Protein AF-A0A2K4ZJY4-F1 (afdb_monomer)

pLDDT: mean 89.38, std 11.6, range [50.34, 98.44]

Foldseek 3Di:
DPPPPDDWDWQQQVLLCLLVVLCVVLVHDLVRLCVQLVPPDSVVNVCSNRSVDPDDPVSLVSSCVVSVHDSCSSTDTPVVVVVVVVVVVVVVVVVVVVVVVVVVVVVVD

Secondary structure (DSSP, 8-state):
------PPPB-HHHHHHHHHHHHHHTT--HHHHHHHTT-SSSHHHHHHHTTSSPPPHHHHHHHHHHTTS-GGGG--BHHHHHHHHHHHHHHHHHHHHHHHHHHHHHH--

Mean predicted aligned error: 7.92 Å

InterPro domains:
  IPR001387 Cro/C1-type, helix-turn-helix domain [PS50943] (45-74)
  IPR001387 Cro/C1-type, helix-turn-helix domain [cd00093] (16-74)
  IPR010982 Lambda repressor-like, DNA-binding domain superfamily [G3DSA:1.10.260.40] (15-106)
  IPR010982 Lambda repressor-like, DNA-binding domain superfamily [SSF47413] (12-78)

Nearest PDB structures (foldseek):
  6hu8-assembly1_A  TM=8.784E-01  e=6.372E-03  Streptococcus vestibularis F0396
  6qer-assembly4_D  TM=8.743E-01  e=7.664E-03  Streptococcus thermophilus LMD-9
  5fd4-assembly2_B  TM=8.667E-01  e=6.776E-03  Streptococcus suis 05ZYH33
  5jub-assembly1_B  TM=8.567E-01  e=1.334E-02  Streptococcus thermophilus LMD-9
  6hua-assembly1_A  TM=8.113E-01  e=9.803E-03  Streptococcus vestibularis F0396

Sequence (109 aa):
MLSEYRYQSIDPLETGWRLAQLIRQKGYSVKDIQKLLQLSCPQPVYRWIKGQILPSVNHLYNLAGILDVPMGELLVPASETACIIAFERECSRRKRLYAYYLHWRKKAA

Radius of gyration: 19.99 Å; Cα contacts (8 Å, |Δi|>4): 90; chains: 1; bounding box: 24×49×64 Å

Solvent-accessible surface area (backbone atoms only — not comparable to full-atom values): 6208 Å² total; per-residue (Å²): 134,83,70,88,77,72,88,80,54,72,28,42,50,61,19,7,47,50,43,52,50,51,40,49,73,76,69,48,52,69,65,51,52,21,57,76,68,67,46,95,55,50,63,65,59,53,34,26,40,66,23,75,44,76,70,54,71,68,57,40,53,50,46,17,64,78,64,71,45,62,55,66,76,52,54,35,50,43,72,54,53,56,50,52,54,54,49,53,51,52,52,50,51,50,54,51,52,50,52,51,50,55,53,52,54,64,72,75,107

Structure (mmCIF, N/CA/C/O backbone):
data_AF-A0A2K4ZJY4-F1
#
_entry.id   AF-A0A2K4ZJY4-F1
#
loop_
_atom_site.group_PDB
_atom_site.id
_atom_site.type_symbol
_atom_site.label_atom_id
_atom_site.label_alt_id
_atom_site.label_comp_id
_atom_site.label_asym_id
_atom_site.label_entity_id
_atom_site.label_seq_id
_atom_site.pdbx_PDB_ins_code
_atom_site.Cartn_x
_atom_site.Cartn_y
_atom_site.Cartn_z
_atom_site.occupancy
_atom_site.B_iso_or_equiv
_atom_site.auth_seq_id
_atom_site.auth_comp_id
_atom_site.auth_asym_id
_atom_site.auth_atom_id
_atom_site.pdbx_PDB_model_num
ATOM 1 N N . MET A 1 1 ? 9.079 -33.924 -11.515 1.00 50.34 1 MET A N 1
ATOM 2 C CA . MET A 1 1 ? 8.579 -32.965 -12.519 1.00 50.34 1 MET A CA 1
ATOM 3 C C . MET A 1 1 ? 7.944 -31.802 -11.760 1.00 50.34 1 MET A C 1
ATOM 5 O O . MET A 1 1 ? 6.741 -31.793 -11.557 1.00 50.34 1 MET A O 1
ATOM 9 N N . LEU A 1 2 ? 8.758 -30.881 -11.232 1.00 61.91 2 LEU A N 1
ATOM 10 C CA . LEU A 1 2 ? 8.242 -29.603 -10.738 1.00 61.91 2 LEU A CA 1
ATOM 11 C C . LEU A 1 2 ? 8.020 -28.759 -11.991 1.00 61.91 2 LEU A C 1
ATOM 13 O O . LEU A 1 2 ? 8.966 -28.189 -12.526 1.00 61.91 2 LEU A O 1
ATOM 17 N N . SER A 1 3 ? 6.803 -28.812 -12.531 1.00 62.34 3 SER A N 1
ATOM 18 C CA . SER A 1 3 ? 6.364 -27.905 -13.591 1.00 62.34 3 SER A CA 1
ATOM 19 C C . SER A 1 3 ? 6.741 -26.476 -13.205 1.00 62.34 3 SER A C 1
ATOM 21 O O . SER A 1 3 ? 6.505 -26.103 -12.061 1.00 62.34 3 SER A O 1
ATOM 23 N N . GLU A 1 4 ? 7.340 -25.738 -14.140 1.00 69.12 4 GLU A N 1
ATOM 24 C CA . GLU A 1 4 ? 7.868 -24.365 -14.072 1.00 69.12 4 GLU A CA 1
ATOM 25 C C . GLU A 1 4 ? 7.216 -23.417 -13.038 1.00 69.12 4 GLU A C 1
ATOM 27 O O . GLU A 1 4 ? 6.522 -22.461 -13.389 1.00 69.12 4 GLU A O 1
ATOM 32 N N . TYR A 1 5 ? 7.455 -23.627 -11.741 1.00 72.44 5 TYR A N 1
ATOM 33 C CA . TYR A 1 5 ? 6.992 -22.704 -10.714 1.00 72.44 5 TYR A CA 1
ATOM 34 C C . TYR A 1 5 ? 7.920 -21.494 -10.727 1.00 72.44 5 TYR A C 1
ATOM 36 O O . TYR A 1 5 ? 9.008 -21.502 -10.147 1.00 72.44 5 TYR A O 1
ATOM 44 N N . ARG A 1 6 ? 7.516 -20.454 -11.460 1.00 78.19 6 ARG A N 1
ATOM 45 C CA . ARG A 1 6 ? 8.239 -19.185 -11.485 1.00 78.19 6 ARG A CA 1
ATOM 46 C C . ARG A 1 6 ? 8.003 -18.473 -10.165 1.00 78.19 6 ARG A C 1
ATOM 48 O O . ARG A 1 6 ? 6.878 -18.088 -9.861 1.00 78.19 6 ARG A O 1
ATOM 55 N N . TYR A 1 7 ? 9.073 -18.290 -9.400 1.00 82.94 7 TYR A N 1
ATOM 56 C CA . TYR A 1 7 ? 9.051 -17.475 -8.194 1.00 82.94 7 TYR A CA 1
ATOM 57 C C . TYR A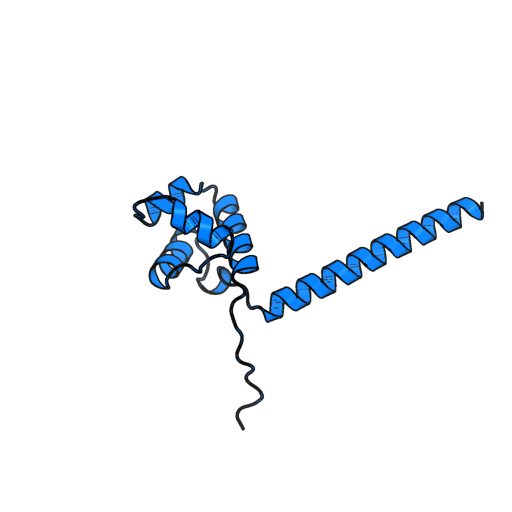 1 7 ? 8.531 -16.070 -8.533 1.00 82.94 7 TYR A C 1
ATOM 59 O O . TYR A 1 7 ? 9.126 -15.368 -9.353 1.00 82.94 7 TYR A O 1
ATOM 67 N N . GLN A 1 8 ? 7.405 -15.680 -7.934 1.00 85.38 8 GLN A N 1
ATOM 68 C CA . GLN A 1 8 ? 6.808 -14.361 -8.122 1.00 85.38 8 GLN A CA 1
ATOM 69 C C . GLN A 1 8 ? 7.151 -13.469 -6.933 1.00 85.38 8 GLN A C 1
ATOM 71 O O . GLN A 1 8 ? 6.974 -13.856 -5.779 1.00 85.38 8 GLN A O 1
ATOM 76 N N . SER A 1 9 ? 7.628 -12.262 -7.221 1.00 91.81 9 SER A N 1
ATOM 77 C CA . SER A 1 9 ? 7.784 -11.207 -6.225 1.00 91.81 9 SER A CA 1
ATOM 78 C C . SER A 1 9 ? 6.529 -10.340 -6.155 1.00 91.81 9 SER A C 1
ATOM 80 O O . SER A 1 9 ? 5.812 -10.176 -7.144 1.00 91.81 9 SER A O 1
ATOM 82 N N . ILE A 1 10 ? 6.301 -9.740 -4.992 1.00 94.19 10 ILE A N 1
ATOM 83 C CA . ILE A 1 10 ? 5.294 -8.693 -4.801 1.00 94.19 10 ILE A CA 1
ATOM 84 C C . ILE A 1 10 ? 5.805 -7.406 -5.452 1.00 94.19 10 ILE A C 1
ATOM 86 O O . ILE A 1 10 ? 6.987 -7.088 -5.320 1.00 94.19 10 ILE A O 1
ATOM 90 N N . ASP A 1 11 ? 4.921 -6.668 -6.117 1.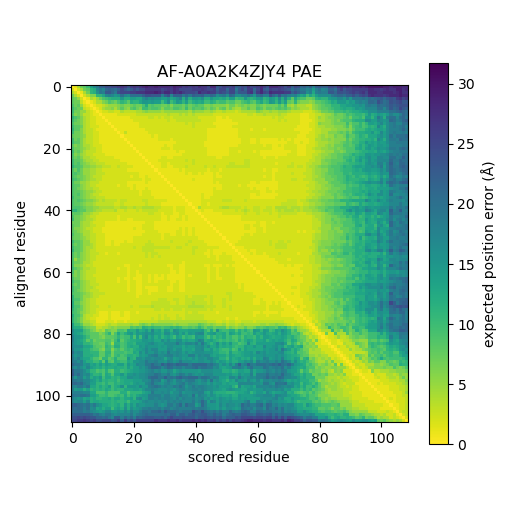00 95.38 11 ASP A N 1
ATOM 91 C CA . ASP A 1 11 ? 5.163 -5.297 -6.553 1.00 95.38 11 ASP A CA 1
ATOM 92 C C . ASP A 1 11 ? 4.787 -4.323 -5.428 1.00 95.38 11 ASP A C 1
ATOM 94 O O . ASP A 1 11 ? 3.598 -4.155 -5.136 1.00 95.38 11 ASP A O 1
ATOM 98 N N . PRO A 1 12 ? 5.760 -3.675 -4.764 1.00 94.69 12 PRO A N 1
ATOM 99 C CA . PRO A 1 12 ? 5.465 -2.779 -3.654 1.00 94.69 12 PRO A CA 1
ATOM 100 C C . PRO A 1 12 ? 4.702 -1.526 -4.081 1.00 94.69 12 PRO A C 1
ATOM 102 O O . PRO A 1 12 ? 3.917 -1.008 -3.287 1.00 94.69 12 PRO A O 1
ATOM 105 N N . LEU A 1 13 ? 4.924 -1.031 -5.303 1.00 94.88 13 LEU A N 1
ATOM 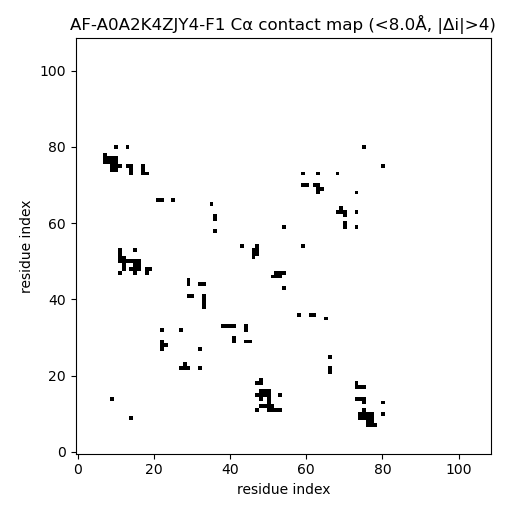106 C CA . LEU A 1 13 ? 4.297 0.194 -5.785 1.00 94.88 13 LEU A CA 1
ATOM 107 C C . LEU A 1 13 ? 2.809 -0.055 -6.007 1.00 94.88 13 LEU A C 1
ATOM 109 O O . LEU A 1 13 ? 1.986 0.604 -5.373 1.00 94.88 13 LEU A O 1
ATOM 113 N N . GLU A 1 14 ? 2.471 -1.057 -6.818 1.00 94.44 14 GLU A N 1
ATOM 114 C CA . GLU A 1 14 ? 1.075 -1.421 -7.093 1.00 94.44 14 GLU A CA 1
ATOM 115 C C . GLU A 1 14 ? 0.346 -1.893 -5.833 1.00 94.44 14 GLU A C 1
ATOM 117 O O . GLU A 1 14 ? -0.802 -1.518 -5.594 1.00 94.44 14 GLU A O 1
ATOM 122 N N . THR A 1 15 ? 1.033 -2.633 -4.959 1.00 96.56 15 THR A N 1
ATOM 123 C CA . THR A 1 15 ? 0.513 -2.976 -3.627 1.00 96.56 15 THR A CA 1
ATOM 124 C C . THR A 1 15 ? 0.166 -1.718 -2.824 1.00 96.56 15 THR A C 1
ATOM 126 O O . THR A 1 15 ? -0.903 -1.639 -2.222 1.00 96.56 15 THR A O 1
ATOM 129 N N . GLY A 1 16 ? 1.028 -0.698 -2.837 1.00 97.12 16 GLY A N 1
ATOM 130 C CA . GLY A 1 16 ? 0.775 0.581 -2.173 1.00 97.12 16 GLY A CA 1
ATOM 131 C C . GLY A 1 16 ? -0.448 1.319 -2.721 1.00 97.12 16 GLY A C 1
ATOM 132 O O . GLY A 1 16 ? -1.283 1.794 -1.941 1.00 97.12 16 GLY A O 1
ATOM 133 N N . TRP A 1 17 ? -0.604 1.357 -4.047 1.00 96.12 17 TRP A N 1
ATOM 134 C CA . TRP A 1 17 ? -1.789 1.914 -4.708 1.00 96.12 17 TRP A CA 1
ATOM 135 C C . TRP A 1 17 ? -3.061 1.154 -4.334 1.00 96.12 17 TRP A C 1
ATOM 137 O O . TRP A 1 17 ? -4.061 1.776 -3.960 1.00 96.12 17 TRP A O 1
ATOM 147 N N . ARG A 1 18 ? -3.016 -0.182 -4.361 1.00 96.50 18 ARG A N 1
ATOM 148 C CA . ARG A 1 18 ? -4.151 -1.030 -3.986 1.00 96.50 18 ARG A CA 1
ATOM 149 C C . ARG A 1 18 ? -4.554 -0.823 -2.529 1.00 96.50 18 ARG A C 1
ATOM 151 O O . ARG A 1 18 ? -5.739 -0.649 -2.247 1.00 96.50 18 ARG A O 1
ATOM 158 N N . LEU A 1 19 ? -3.587 -0.736 -1.616 1.00 97.44 19 LEU A N 1
ATOM 159 C CA . LEU A 1 19 ? -3.844 -0.396 -0.215 1.00 97.44 19 LEU A CA 1
ATOM 160 C C . LEU A 1 19 ? -4.543 0.960 -0.081 1.00 97.44 19 LEU A C 1
ATOM 162 O O . LEU A 1 19 ? -5.555 1.060 0.609 1.00 97.44 19 LEU A O 1
ATOM 166 N N . ALA A 1 20 ? -4.047 2.000 -0.756 1.00 97.38 20 ALA A N 1
ATOM 167 C CA . ALA A 1 20 ? -4.662 3.326 -0.711 1.00 97.38 20 ALA A CA 1
ATOM 168 C C . ALA A 1 20 ? -6.108 3.314 -1.225 1.00 97.38 20 ALA A C 1
ATOM 170 O O . ALA A 1 20 ? -6.984 3.960 -0.641 1.00 97.38 20 ALA A O 1
ATOM 171 N N . GLN A 1 21 ? -6.366 2.560 -2.296 1.00 97.31 21 GLN A N 1
ATOM 172 C CA . GLN A 1 21 ? -7.700 2.395 -2.857 1.00 97.31 21 GLN A CA 1
ATOM 173 C C . GLN A 1 21 ? -8.642 1.701 -1.870 1.00 97.31 21 GLN A C 1
ATOM 175 O O . GLN A 1 21 ? -9.723 2.227 -1.611 1.00 97.31 21 GLN A O 1
ATOM 180 N N . LEU A 1 22 ? -8.235 0.571 -1.288 1.00 97.62 22 LEU A N 1
ATOM 181 C CA . LEU A 1 22 ? -9.054 -0.187 -0.335 1.00 97.62 22 LEU A CA 1
ATOM 182 C C . LEU A 1 22 ? -9.353 0.619 0.936 1.00 97.62 22 LEU A C 1
ATOM 184 O O . LEU A 1 22 ? -10.502 0.684 1.371 1.00 97.62 22 LEU A O 1
ATOM 188 N N . ILE A 1 23 ? -8.344 1.304 1.487 1.00 97.62 23 ILE A N 1
ATOM 189 C CA . ILE A 1 23 ? -8.496 2.205 2.641 1.00 97.62 23 ILE A CA 1
ATOM 190 C C . ILE A 1 23 ? -9.561 3.268 2.346 1.00 97.62 23 ILE A C 1
ATOM 192 O O . ILE A 1 23 ? -10.484 3.465 3.138 1.00 97.62 23 ILE A O 1
ATOM 196 N N . ARG A 1 24 ? -9.478 3.912 1.174 1.00 97.12 24 ARG A N 1
ATOM 197 C CA . ARG A 1 24 ? -10.447 4.928 0.750 1.00 97.12 24 ARG A CA 1
ATOM 198 C C . ARG A 1 24 ? -11.839 4.343 0.515 1.00 97.12 24 ARG A C 1
ATOM 200 O O . ARG A 1 24 ? -12.821 4.983 0.879 1.00 97.12 24 ARG A O 1
ATOM 207 N N . GLN A 1 25 ? -11.938 3.159 -0.087 1.00 96.62 25 GLN A N 1
ATOM 208 C CA . GLN A 1 25 ? -13.214 2.487 -0.359 1.00 96.62 25 GLN A CA 1
ATOM 209 C C . GLN A 1 25 ? -13.960 2.119 0.926 1.00 96.62 25 GLN A C 1
ATOM 211 O O . GLN A 1 25 ? -15.177 2.271 0.979 1.00 96.62 25 GLN A O 1
ATOM 216 N N . LYS A 1 26 ? -13.243 1.704 1.976 1.00 97.06 26 LYS A N 1
ATOM 217 C CA . LYS A 1 26 ? -13.826 1.468 3.306 1.00 97.06 26 LYS A CA 1
ATOM 218 C C . LYS A 1 26 ? -14.077 2.757 4.104 1.00 97.06 26 LYS A C 1
ATOM 220 O O . LYS A 1 26 ? -14.601 2.693 5.209 1.00 97.06 26 LYS A O 1
ATOM 225 N N . GLY A 1 27 ? -13.740 3.926 3.551 1.00 97.38 27 GLY A N 1
ATOM 226 C CA . GLY A 1 27 ? -13.994 5.227 4.173 1.00 97.38 27 GLY A CA 1
ATOM 227 C C . GLY A 1 27 ? -13.008 5.606 5.279 1.00 97.38 27 GLY A C 1
ATOM 228 O O . GLY A 1 27 ? -13.284 6.528 6.042 1.00 97.38 27 GLY A O 1
ATOM 229 N N . TYR A 1 28 ? -11.861 4.929 5.372 1.00 98.19 28 TYR A N 1
ATOM 230 C CA . TYR A 1 28 ? -10.842 5.234 6.372 1.00 98.19 28 TYR A CA 1
ATOM 231 C C . TYR A 1 28 ? -9.866 6.304 5.883 1.00 98.19 28 TYR A C 1
ATOM 233 O O . TYR A 1 28 ? -9.474 6.347 4.715 1.00 98.19 28 TYR A O 1
ATOM 241 N N . SER A 1 29 ? -9.408 7.150 6.803 1.00 97.81 29 SER A N 1
ATOM 242 C CA . SER A 1 29 ? -8.241 8.001 6.586 1.00 97.81 29 SER A CA 1
ATOM 243 C C . SER A 1 29 ? -6.951 7.286 7.005 1.00 97.81 29 SER A C 1
ATOM 245 O O . SER A 1 29 ? -6.957 6.334 7.787 1.00 97.81 29 SER A O 1
ATOM 247 N N . VAL A 1 30 ? -5.798 7.798 6.563 1.00 97.62 30 VAL A N 1
ATOM 248 C CA . VAL A 1 30 ? -4.482 7.305 7.017 1.00 97.62 30 VAL A CA 1
ATOM 249 C C . VAL A 1 30 ? -4.336 7.387 8.544 1.00 97.62 30 VAL A C 1
ATOM 251 O O . VAL A 1 30 ? -3.711 6.521 9.156 1.00 97.62 30 VAL A O 1
ATOM 254 N N . LYS A 1 31 ? -4.935 8.407 9.173 1.00 97.75 31 LYS A N 1
AT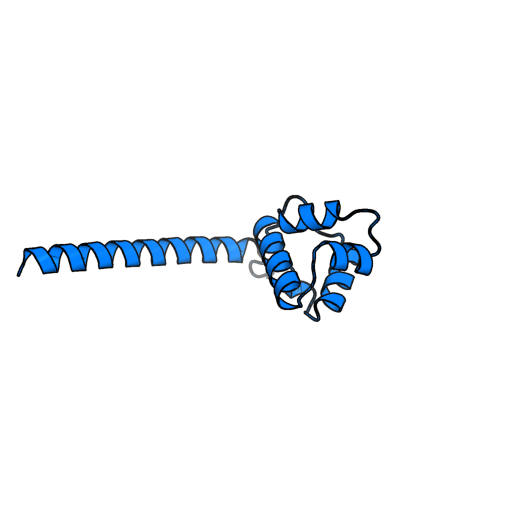OM 255 C CA . LYS A 1 31 ? -4.922 8.578 10.631 1.00 97.75 31 LYS A CA 1
ATOM 256 C C . LYS A 1 31 ? -5.751 7.500 11.334 1.00 97.75 31 LYS A C 1
ATOM 258 O O . LYS A 1 31 ? -5.371 7.065 12.416 1.00 97.75 31 LYS A O 1
ATOM 263 N N . ASP A 1 32 ? -6.840 7.047 10.720 1.00 98.38 32 ASP A N 1
ATOM 264 C CA . ASP A 1 32 ? -7.661 5.965 11.272 1.00 98.38 32 ASP A CA 1
ATOM 265 C C . ASP A 1 32 ? -6.904 4.644 11.210 1.00 98.38 32 ASP A C 1
ATOM 267 O O . ASP A 1 32 ? -6.776 3.970 12.226 1.00 98.38 32 ASP A O 1
ATOM 271 N N . ILE A 1 33 ? -6.285 4.335 10.066 1.00 98.38 33 ILE A N 1
ATOM 272 C CA . ILE A 1 33 ? -5.434 3.145 9.913 1.00 98.38 33 ILE A CA 1
ATOM 273 C C . ILE A 1 33 ? -4.277 3.152 10.919 1.00 98.38 33 ILE A C 1
ATOM 275 O O . ILE A 1 33 ? -4.010 2.137 11.557 1.00 98.38 33 ILE A O 1
ATOM 279 N N . GLN A 1 34 ? -3.623 4.299 11.121 1.00 98.31 34 GLN A N 1
ATOM 280 C CA . GLN A 1 34 ? -2.577 4.455 12.135 1.00 98.31 34 GLN A CA 1
ATOM 281 C C . GLN A 1 34 ? -3.071 4.111 13.546 1.00 98.31 34 GLN A C 1
ATOM 283 O O . GLN A 1 34 ? -2.374 3.403 14.270 1.00 98.31 34 GLN A O 1
ATOM 288 N N . LYS A 1 35 ? -4.260 4.587 13.932 1.00 98.12 35 LYS A N 1
ATOM 289 C CA . LYS A 1 35 ? -4.854 4.295 15.244 1.00 98.12 35 LYS A CA 1
ATOM 290 C C . LYS A 1 35 ? -5.279 2.835 15.378 1.00 98.12 35 LYS A C 1
ATOM 292 O O . LYS A 1 35 ? -4.979 2.218 16.394 1.00 98.12 35 LYS A O 1
ATOM 297 N N . LEU A 1 36 ? -5.944 2.285 14.362 1.00 97.94 36 LEU A N 1
ATOM 298 C CA . LEU A 1 36 ? -6.433 0.903 14.355 1.00 97.94 36 LEU A CA 1
ATOM 299 C C . LEU A 1 36 ? -5.282 -0.106 14.435 1.00 97.94 36 LEU A C 1
ATOM 301 O O . LEU A 1 36 ? -5.385 -1.106 15.136 1.00 97.94 36 LEU A O 1
ATOM 305 N N . LEU A 1 37 ? -4.158 0.193 13.780 1.00 97.31 37 LEU A N 1
ATOM 306 C CA . LEU A 1 37 ? -2.933 -0.606 13.852 1.00 97.31 37 LEU A CA 1
ATOM 307 C C . LEU A 1 37 ? -2.042 -0.263 15.055 1.00 97.31 37 LEU A C 1
ATOM 309 O O . LEU A 1 37 ? -0.947 -0.809 15.163 1.00 97.31 37 LEU A O 1
ATOM 313 N N . GLN A 1 38 ? -2.481 0.644 15.935 1.00 97.19 38 GLN A N 1
ATOM 314 C CA . GLN A 1 38 ? -1.749 1.072 17.134 1.00 97.19 38 GLN A CA 1
ATOM 315 C C . GLN A 1 38 ? -0.318 1.555 16.835 1.00 97.19 38 GLN A C 1
ATOM 317 O O . GLN A 1 38 ? 0.604 1.395 17.634 1.00 97.19 38 GLN A O 1
ATOM 322 N N . LEU A 1 39 ? -0.115 2.166 15.665 1.00 97.12 39 LEU A N 1
ATOM 323 C CA . LEU A 1 39 ? 1.178 2.712 15.271 1.00 97.12 39 LEU A CA 1
ATOM 324 C C . LEU A 1 39 ? 1.436 4.023 16.014 1.00 97.12 39 LEU A C 1
ATOM 326 O O . LEU A 1 39 ? 0.533 4.844 16.178 1.00 97.12 39 LEU A O 1
ATOM 330 N N . SER A 1 40 ? 2.690 4.274 16.387 1.00 97.12 40 SER A N 1
ATOM 331 C CA . SER A 1 40 ? 3.086 5.513 17.071 1.00 97.12 40 SER A CA 1
ATOM 332 C C . SER A 1 40 ? 2.935 6.769 16.203 1.00 97.12 40 SER A C 1
ATOM 334 O O . SER A 1 40 ? 2.735 7.862 16.726 1.00 97.12 40 SER A O 1
ATOM 336 N N . CYS A 1 41 ? 3.017 6.638 14.876 1.00 96.94 41 CYS A N 1
ATOM 337 C CA . CYS A 1 41 ? 2.874 7.745 13.932 1.00 96.94 41 CYS A CA 1
ATOM 338 C C . CYS A 1 41 ? 2.288 7.269 12.586 1.00 96.94 41 CYS A C 1
ATOM 340 O O . CYS A 1 41 ? 2.343 6.077 12.282 1.00 96.94 41 CYS A O 1
ATOM 342 N N . PRO A 1 42 ? 1.731 8.168 11.747 1.00 97.75 42 PRO A N 1
ATOM 343 C CA . PRO A 1 42 ? 1.122 7.791 10.462 1.00 97.75 42 PRO A CA 1
ATOM 344 C C . PRO A 1 42 ? 2.152 7.488 9.365 1.00 97.75 42 PRO A C 1
ATOM 346 O O . PRO A 1 42 ? 1.799 7.023 8.281 1.00 97.75 42 PRO A O 1
ATOM 349 N N . GLN A 1 43 ? 3.434 7.744 9.633 1.00 97.94 43 GLN A N 1
ATOM 350 C CA . GLN A 1 43 ? 4.502 7.638 8.648 1.00 97.94 43 GLN A CA 1
ATOM 351 C C . GLN A 1 43 ? 4.631 6.249 8.000 1.00 97.94 43 GLN A C 1
ATOM 353 O O . GLN A 1 43 ? 4.813 6.203 6.784 1.00 97.94 43 GLN A O 1
ATOM 358 N N . PRO A 1 44 ? 4.530 5.113 8.723 1.00 98.06 44 PRO A N 1
ATOM 359 C CA . PRO A 1 44 ? 4.591 3.792 8.100 1.00 98.06 44 PRO A CA 1
ATOM 360 C C . PRO A 1 44 ? 3.506 3.602 7.039 1.00 98.06 44 PRO A C 1
ATOM 362 O O . PRO A 1 44 ? 3.817 3.147 5.945 1.00 98.06 44 PRO A O 1
ATOM 365 N N . VAL A 1 45 ? 2.279 4.056 7.313 1.00 98.12 45 VAL A N 1
ATOM 366 C CA . VAL A 1 45 ? 1.147 3.940 6.384 1.00 98.12 45 VAL A CA 1
ATOM 367 C C . VAL A 1 45 ? 1.415 4.707 5.090 1.00 98.12 45 VAL A C 1
ATOM 369 O O . VAL A 1 45 ? 1.214 4.172 4.003 1.00 98.12 45 VAL A O 1
ATOM 372 N N . TYR A 1 46 ? 1.953 5.929 5.176 1.00 98.12 46 TYR A N 1
ATOM 373 C CA . TYR A 1 46 ? 2.354 6.674 3.979 1.00 98.12 46 TYR A CA 1
ATOM 374 C C . TYR A 1 46 ? 3.462 5.976 3.189 1.00 98.12 46 TYR A C 1
ATOM 376 O O . TYR A 1 46 ? 3.449 6.023 1.960 1.00 98.12 46 TYR A O 1
ATOM 384 N N . ARG A 1 47 ? 4.417 5.330 3.867 1.00 98.44 47 ARG A N 1
ATOM 385 C CA . ARG A 1 47 ? 5.479 4.575 3.188 1.00 98.44 47 ARG A CA 1
ATOM 386 C C . ARG A 1 47 ? 4.938 3.331 2.482 1.00 98.44 47 ARG A C 1
ATOM 388 O O . ARG A 1 47 ? 5.418 3.034 1.393 1.00 98.44 47 ARG A O 1
ATOM 395 N N . TRP A 1 48 ? 3.930 2.666 3.051 1.00 98.12 48 TRP A N 1
ATOM 396 C CA . TRP A 1 48 ? 3.226 1.552 2.403 1.00 98.12 48 TRP A CA 1
ATOM 397 C C . TRP A 1 48 ? 2.481 2.015 1.158 1.00 98.12 48 TRP A C 1
ATOM 399 O O . TRP A 1 48 ? 2.681 1.455 0.090 1.00 98.12 48 TRP A O 1
ATOM 409 N N . ILE A 1 49 ? 1.700 3.093 1.271 1.00 97.25 49 ILE A N 1
ATOM 410 C CA . ILE A 1 49 ? 0.947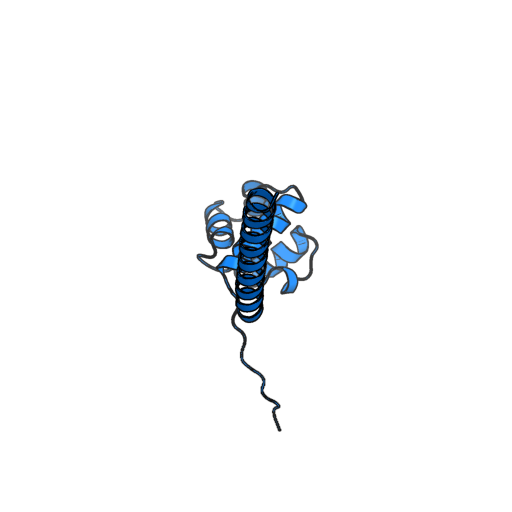 3.668 0.146 1.00 97.25 49 ILE A CA 1
ATOM 411 C C . ILE A 1 49 ? 1.876 4.107 -0.994 1.00 97.25 49 ILE A C 1
ATOM 413 O O . ILE A 1 49 ? 1.549 3.940 -2.162 1.00 97.25 49 ILE A O 1
ATOM 417 N N . LYS A 1 50 ? 3.055 4.645 -0.668 1.00 97.19 50 LYS A N 1
ATOM 418 C CA . LYS A 1 50 ? 4.070 5.037 -1.659 1.00 97.19 50 LYS A CA 1
ATOM 419 C C . LYS A 1 50 ? 4.907 3.863 -2.187 1.00 97.19 50 LYS A C 1
ATOM 421 O O . LYS A 1 50 ? 5.841 4.106 -2.944 1.00 97.19 50 LYS A O 1
ATOM 426 N N . GLY A 1 51 ? 4.649 2.633 -1.738 1.00 96.38 51 GLY A N 1
ATOM 427 C CA . GLY A 1 51 ? 5.413 1.445 -2.122 1.00 96.38 51 GLY A CA 1
ATOM 428 C C . GLY A 1 51 ? 6.885 1.466 -1.709 1.00 96.38 51 GLY A C 1
ATOM 429 O O . GLY A 1 51 ? 7.700 0.762 -2.291 1.00 96.38 51 GLY A O 1
ATOM 430 N N . GLN A 1 52 ? 7.260 2.285 -0.723 1.00 97.06 52 GLN A N 1
ATOM 431 C CA . GLN A 1 52 ? 8.654 2.404 -0.279 1.00 97.06 52 GLN A CA 1
ATOM 432 C C . GLN A 1 52 ? 9.089 1.201 0.558 1.00 97.06 52 GLN A C 1
ATOM 434 O O . GLN A 1 52 ? 10.247 0.799 0.520 1.00 97.06 52 GLN A O 1
ATOM 439 N N . ILE A 1 53 ? 8.158 0.660 1.345 1.00 96.69 53 ILE A N 1
ATOM 440 C CA . ILE A 1 53 ? 8.315 -0.556 2.144 1.00 96.69 53 ILE A CA 1
ATOM 441 C C . ILE A 1 53 ? 6.968 -1.278 2.182 1.00 96.69 53 ILE A C 1
ATOM 443 O O . ILE A 1 53 ? 5.924 -0.632 2.094 1.00 96.69 53 ILE A O 1
ATOM 447 N N . LEU A 1 54 ? 6.980 -2.593 2.377 1.00 96.62 54 LEU A N 1
ATOM 448 C CA . LEU A 1 54 ? 5.760 -3.354 2.641 1.00 96.62 54 LEU A CA 1
ATOM 449 C C . LEU A 1 54 ? 5.409 -3.333 4.141 1.00 96.62 54 LEU A C 1
ATOM 451 O O . LEU A 1 54 ? 6.307 -3.201 4.984 1.00 96.62 54 LEU A O 1
ATOM 455 N N . PRO A 1 55 ? 4.120 -3.469 4.506 1.00 96.75 55 PRO A N 1
ATOM 456 C CA . PRO A 1 55 ? 3.738 -3.772 5.879 1.00 96.75 55 PRO A CA 1
ATOM 457 C C . PRO A 1 55 ? 4.378 -5.090 6.327 1.00 96.75 55 PRO A C 1
ATOM 459 O O . PRO A 1 55 ? 4.537 -6.018 5.535 1.00 96.75 55 PRO A O 1
ATOM 462 N N . SER A 1 56 ? 4.717 -5.200 7.613 1.00 96.94 56 SER A N 1
ATOM 463 C CA . SER A 1 56 ? 5.078 -6.505 8.173 1.00 96.94 56 SER A CA 1
ATOM 464 C C . SER A 1 56 ? 3.881 -7.455 8.093 1.00 96.94 56 SER A C 1
ATOM 466 O O . SER A 1 56 ? 2.734 -7.008 8.078 1.00 96.94 56 SER A O 1
ATOM 468 N N . VAL A 1 57 ? 4.136 -8.765 8.112 1.00 97.19 57 VAL A N 1
ATOM 469 C CA . VAL A 1 57 ? 3.086 -9.799 8.041 1.00 97.19 57 VAL A CA 1
ATOM 470 C C . VAL A 1 57 ? 1.975 -9.559 9.072 1.00 97.19 57 VAL A C 1
ATOM 472 O O . VAL A 1 57 ? 0.800 -9.643 8.731 1.00 97.19 57 VAL A O 1
ATOM 475 N N . ASN A 1 58 ? 2.331 -9.165 10.301 1.00 97.50 58 ASN A N 1
ATOM 476 C CA . ASN A 1 58 ? 1.355 -8.863 11.349 1.00 97.50 58 ASN A CA 1
ATOM 477 C C . ASN A 1 58 ? 0.462 -7.661 10.997 1.00 97.50 58 ASN A C 1
ATOM 479 O O . ASN A 1 58 ? -0.755 -7.724 11.147 1.00 97.50 58 ASN A O 1
ATOM 483 N N . HIS A 1 59 ? 1.041 -6.564 10.501 1.00 97.50 59 HIS A N 1
ATOM 484 C CA . HIS A 1 59 ? 0.244 -5.414 10.063 1.00 97.50 59 HIS A CA 1
ATOM 485 C C . HIS A 1 59 ? -0.626 -5.756 8.856 1.00 97.50 59 HIS A C 1
ATOM 487 O O . HIS A 1 59 ? -1.737 -5.258 8.755 1.00 97.50 59 HIS A O 1
ATOM 493 N N . LEU A 1 60 ? -0.143 -6.622 7.969 1.00 97.50 60 LEU A N 1
ATOM 494 C CA . LEU A 1 60 ? -0.865 -7.046 6.776 1.00 97.50 60 LEU A CA 1
ATOM 495 C C . LEU A 1 60 ? -2.074 -7.927 7.135 1.00 97.50 60 LEU A C 1
ATOM 497 O O . LEU A 1 60 ? -3.162 -7.709 6.611 1.00 97.50 60 LEU A O 1
ATOM 501 N N . TYR A 1 61 ? -1.920 -8.834 8.102 1.00 98.12 61 TYR A N 1
ATOM 502 C CA . TYR A 1 61 ? -3.028 -9.603 8.674 1.00 98.12 61 TYR A CA 1
ATOM 503 C C . TYR A 1 61 ? -4.086 -8.700 9.331 1.00 98.12 61 TYR A C 1
ATOM 505 O O . TYR A 1 61 ? -5.278 -8.841 9.073 1.00 98.12 61 TYR A O 1
ATOM 513 N N . ASN A 1 62 ? -3.661 -7.717 10.133 1.00 98.12 62 ASN A N 1
ATOM 514 C CA . ASN A 1 62 ? -4.593 -6.769 10.754 1.00 98.12 62 ASN A CA 1
ATOM 515 C C . ASN A 1 62 ? -5.277 -5.859 9.724 1.00 98.12 62 ASN A C 1
ATOM 517 O O . ASN A 1 62 ? -6.474 -5.607 9.832 1.00 98.12 62 ASN A O 1
ATOM 521 N N . LEU A 1 63 ? -4.547 -5.397 8.704 1.00 97.94 63 LEU A N 1
ATOM 522 C CA . LEU A 1 63 ? -5.114 -4.638 7.588 1.00 97.94 63 LEU A CA 1
ATOM 523 C C . LEU A 1 63 ? -6.188 -5.439 6.859 1.00 97.94 63 LEU A C 1
ATOM 525 O O . LEU A 1 63 ? -7.225 -4.873 6.543 1.00 97.94 63 LEU A O 1
ATOM 529 N N . ALA A 1 64 ? -5.968 -6.734 6.634 1.00 98.06 64 ALA A N 1
ATOM 530 C CA . ALA A 1 64 ? -6.947 -7.613 6.001 1.00 98.06 64 ALA A CA 1
ATOM 531 C C . ALA A 1 64 ? -8.258 -7.656 6.804 1.00 98.06 64 ALA A C 1
ATOM 533 O O . ALA A 1 64 ? -9.333 -7.510 6.233 1.00 98.06 64 ALA A O 1
ATOM 534 N N . GLY A 1 65 ? -8.168 -7.748 8.136 1.00 98.00 65 GLY A N 1
ATOM 535 C CA . GLY A 1 65 ? -9.335 -7.680 9.022 1.00 98.00 65 GLY A CA 1
ATOM 536 C C . GLY A 1 65 ? -10.019 -6.308 9.038 1.00 98.00 65 GLY A C 1
ATOM 537 O O . GLY A 1 65 ? -11.237 -6.230 8.927 1.00 98.00 65 GLY A O 1
ATOM 538 N N . ILE A 1 66 ? -9.251 -5.216 9.127 1.00 98.00 66 ILE A N 1
ATOM 539 C CA . ILE A 1 66 ? -9.784 -3.837 9.120 1.00 98.00 66 ILE A CA 1
ATOM 540 C C . ILE A 1 66 ? -10.485 -3.523 7.796 1.00 98.00 66 ILE A C 1
ATOM 542 O O . ILE A 1 66 ? -11.528 -2.873 7.768 1.00 98.00 66 ILE A O 1
ATOM 546 N N . LEU A 1 67 ? -9.883 -3.955 6.691 1.00 97.69 67 LEU A N 1
ATOM 547 C CA . LEU A 1 67 ? -10.377 -3.719 5.343 1.00 97.69 67 LEU A CA 1
ATOM 548 C C . LEU A 1 67 ? -11.338 -4.809 4.876 1.00 97.69 67 LEU A C 1
ATOM 550 O O . LEU A 1 67 ? -11.833 -4.693 3.762 1.00 97.69 67 LEU A O 1
ATOM 554 N N . ASP A 1 68 ? -11.622 -5.816 5.706 1.00 97.19 68 ASP A N 1
ATOM 555 C CA . ASP A 1 68 ? -12.568 -6.898 5.428 1.00 97.19 68 ASP A CA 1
ATOM 556 C C . ASP A 1 68 ? -12.352 -7.505 4.026 1.00 97.19 68 ASP A C 1
ATOM 558 O O . ASP A 1 68 ? -13.251 -7.578 3.189 1.00 97.19 68 ASP A O 1
A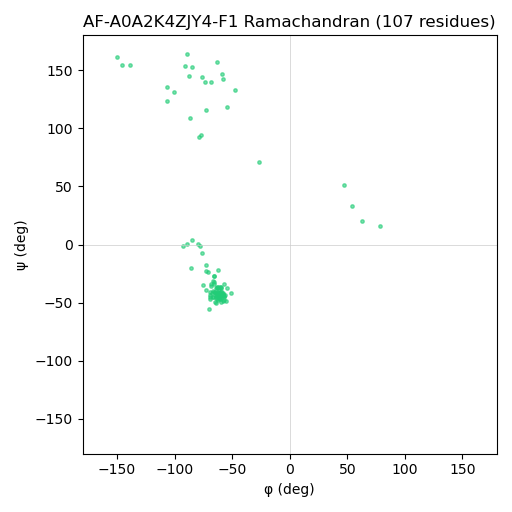TOM 562 N N . VAL A 1 69 ? -11.094 -7.861 3.754 1.00 96.62 69 VAL A N 1
ATOM 563 C CA . VAL A 1 69 ? -10.645 -8.521 2.522 1.00 96.62 69 VAL A CA 1
ATOM 564 C C . VAL A 1 69 ? -9.627 -9.610 2.856 1.00 96.62 69 VAL A C 1
ATOM 566 O O . VAL A 1 69 ? -8.918 -9.508 3.861 1.00 96.62 69 VAL A O 1
ATOM 569 N N . PRO A 1 70 ? -9.482 -10.649 2.019 1.00 97.44 70 PRO A N 1
ATOM 570 C CA . PRO A 1 70 ? -8.407 -11.617 2.170 1.00 97.44 70 PRO A CA 1
ATOM 571 C C . PRO A 1 70 ? -7.029 -10.946 2.126 1.00 97.44 70 PRO A C 1
ATOM 573 O O . PRO A 1 70 ? -6.770 -10.066 1.309 1.00 97.44 70 PRO A O 1
ATOM 576 N N . MET A 1 71 ? -6.095 -11.428 2.948 1.00 95.81 71 MET A N 1
ATOM 577 C CA . MET A 1 71 ? -4.728 -10.892 3.025 1.00 95.81 71 MET A CA 1
ATOM 578 C C . MET A 1 71 ? -4.016 -10.860 1.662 1.00 95.81 71 MET A C 1
ATOM 580 O O . MET A 1 71 ? -3.297 -9.911 1.363 1.00 95.81 71 MET A O 1
ATOM 584 N N . GLY A 1 72 ? -4.235 -11.878 0.824 1.00 93.81 72 GLY A N 1
ATOM 585 C CA . GLY A 1 72 ? -3.659 -11.946 -0.520 1.00 93.81 72 GLY A CA 1
ATOM 586 C C . GLY A 1 72 ? -4.177 -10.860 -1.464 1.00 9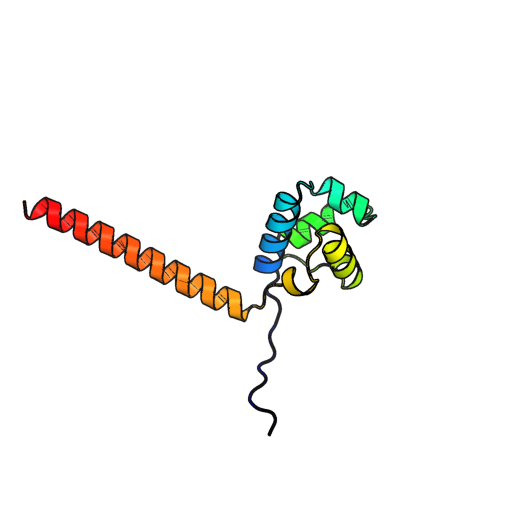3.81 72 GLY A C 1
ATOM 587 O O . GLY A 1 72 ? -3.441 -10.432 -2.339 1.00 93.81 72 GLY A O 1
ATOM 588 N N . GLU A 1 73 ? -5.394 -10.354 -1.251 1.00 93.88 73 GLU A N 1
ATOM 589 C CA . GLU A 1 73 ? -5.975 -9.285 -2.072 1.00 93.88 73 GLU A CA 1
ATOM 590 C C . GLU A 1 73 ? -5.322 -7.920 -1.803 1.00 93.88 73 GLU A C 1
ATOM 592 O O . GLU A 1 73 ? -5.417 -7.001 -2.617 1.00 93.88 73 GLU A O 1
ATOM 597 N N . LEU A 1 74 ? -4.620 -7.784 -0.676 1.00 95.69 74 LEU A N 1
ATOM 598 C CA . LEU A 1 74 ? -3.834 -6.593 -0.376 1.00 95.69 74 LEU A CA 1
ATOM 599 C C . LEU A 1 74 ? -2.559 -6.514 -1.223 1.00 95.69 74 LEU A C 1
ATOM 601 O O . LEU A 1 74 ? -2.015 -5.425 -1.368 1.00 95.69 74 LEU A O 1
ATOM 605 N N . LEU A 1 75 ? -2.069 -7.646 -1.736 1.00 95.44 75 LEU A N 1
ATOM 606 C CA . LEU A 1 75 ? -0.772 -7.776 -2.393 1.00 95.44 75 LEU A CA 1
ATOM 607 C C . LEU A 1 75 ? -0.941 -7.935 -3.901 1.00 95.44 75 LEU A C 1
ATOM 609 O O . LEU A 1 75 ? -1.740 -8.743 -4.361 1.00 95.44 75 LEU A O 1
ATOM 613 N N . VAL A 1 76 ? -0.130 -7.209 -4.667 1.00 93.81 76 VAL A N 1
ATOM 614 C CA . VAL A 1 76 ? -0.114 -7.314 -6.130 1.00 93.81 76 VAL A CA 1
ATOM 615 C C . VAL A 1 76 ? 1.154 -8.050 -6.575 1.00 93.81 76 VAL A C 1
ATOM 617 O O . VAL A 1 76 ? 2.258 -7.621 -6.222 1.00 93.81 76 VAL A O 1
ATOM 620 N N . PRO A 1 77 ? 1.051 -9.158 -7.332 1.00 91.69 77 PRO A N 1
ATOM 621 C CA . PRO A 1 77 ? 2.208 -9.808 -7.942 1.00 91.69 77 PRO A CA 1
ATOM 622 C C . PRO A 1 77 ? 2.821 -8.937 -9.046 1.00 91.69 77 PRO A C 1
ATOM 624 O O . PRO A 1 77 ? 2.109 -8.398 -9.889 1.00 91.69 77 PRO A O 1
ATOM 627 N N . ALA A 1 78 ? 4.151 -8.880 -9.137 1.00 87.50 78 ALA A N 1
ATOM 628 C CA . ALA A 1 78 ? 4.840 -8.108 -10.182 1.00 87.50 78 ALA A CA 1
ATOM 629 C C . ALA A 1 78 ? 4.543 -8.590 -11.618 1.00 87.50 78 ALA A C 1
ATOM 631 O O . ALA A 1 78 ? 4.691 -7.838 -12.583 1.00 87.50 78 ALA A O 1
ATOM 632 N N . SER A 1 79 ? 4.104 -9.841 -11.778 1.00 79.75 79 SER A N 1
ATOM 633 C CA . SER A 1 79 ? 3.625 -10.368 -13.058 1.00 79.75 79 SER A CA 1
ATOM 634 C C . SER A 1 79 ? 2.334 -9.691 -13.532 1.00 79.75 79 SER A C 1
ATOM 636 O O . SER A 1 79 ? 2.147 -9.522 -14.737 1.00 79.75 79 SER A O 1
ATOM 638 N N . GLU A 1 80 ? 1.466 -9.272 -12.610 1.00 71.38 80 GLU A N 1
ATOM 639 C CA . GLU A 1 80 ? 0.214 -8.583 -12.925 1.00 71.38 80 GLU A CA 1
ATOM 640 C C . GLU A 1 80 ? 0.479 -7.145 -13.391 1.00 71.38 80 GLU A C 1
ATOM 642 O O . GLU A 1 80 ? -0.086 -6.715 -14.400 1.00 71.38 80 GLU A O 1
ATOM 647 N N . THR A 1 81 ? 1.438 -6.446 -12.769 1.00 72.75 81 THR A N 1
ATOM 648 C CA . THR A 1 81 ? 1.858 -5.092 -13.172 1.00 72.75 81 THR A CA 1
ATOM 649 C C . T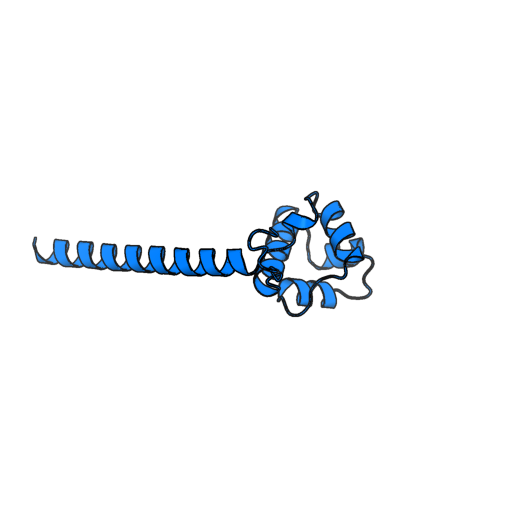HR A 1 81 ? 2.305 -5.033 -14.632 1.00 72.75 81 THR A C 1
ATOM 651 O O . THR A 1 81 ? 1.919 -4.135 -15.384 1.00 72.75 81 THR A O 1
ATOM 654 N N . ALA A 1 82 ? 3.094 -6.018 -15.076 1.00 69.50 82 ALA A N 1
ATOM 655 C CA . ALA A 1 82 ? 3.547 -6.094 -16.463 1.00 69.50 82 ALA A CA 1
ATOM 656 C C . ALA A 1 82 ? 2.369 -6.209 -17.449 1.00 69.50 82 ALA A C 1
ATOM 658 O O . ALA A 1 82 ? 2.403 -5.610 -18.527 1.00 69.50 82 ALA A O 1
ATOM 659 N N . CYS A 1 83 ? 1.315 -6.937 -17.067 1.00 66.56 83 CYS A N 1
ATOM 660 C CA . CYS A 1 83 ? 0.104 -7.087 -17.866 1.00 66.56 83 CYS A CA 1
ATOM 661 C C . CYS A 1 83 ? -0.697 -5.775 -17.929 1.00 66.56 83 CYS A C 1
ATOM 663 O O . CYS A 1 83 ? -1.100 -5.365 -19.018 1.00 66.56 83 CYS A O 1
ATOM 665 N N . ILE A 1 84 ? -0.850 -5.068 -16.800 1.00 68.19 84 ILE A N 1
ATOM 666 C CA . ILE A 1 84 ? -1.523 -3.758 -16.737 1.00 68.19 84 ILE A CA 1
ATOM 667 C C . ILE A 1 84 ? -0.812 -2.745 -17.643 1.00 68.19 84 ILE A C 1
ATOM 669 O O . ILE A 1 84 ? -1.449 -2.144 -18.507 1.00 68.19 84 ILE A O 1
ATOM 673 N N . ILE A 1 85 ? 0.517 -2.620 -17.538 1.00 71.62 85 ILE A N 1
ATOM 674 C CA . ILE A 1 85 ? 1.298 -1.701 -18.385 1.00 71.62 85 ILE A CA 1
ATOM 675 C C . ILE A 1 85 ? 1.172 -2.077 -19.869 1.00 71.62 85 ILE A C 1
ATOM 677 O O . ILE A 1 85 ? 1.034 -1.200 -20.729 1.00 71.62 85 ILE A O 1
ATOM 681 N N . ALA A 1 86 ? 1.218 -3.372 -20.198 1.00 68.75 86 ALA A N 1
ATOM 682 C CA . ALA A 1 86 ? 1.031 -3.837 -21.571 1.00 68.75 86 ALA A CA 1
ATOM 683 C C . ALA A 1 86 ? -0.367 -3.474 -22.104 1.00 68.75 86 ALA A C 1
ATOM 685 O O . ALA A 1 86 ? -0.494 -2.979 -23.228 1.00 68.75 86 ALA A O 1
ATOM 686 N N . PHE A 1 87 ? -1.403 -3.645 -21.283 1.00 69.88 87 PHE A N 1
ATOM 687 C CA . PHE A 1 87 ? -2.782 -3.312 -21.623 1.00 69.88 87 PHE A CA 1
ATOM 688 C C . PHE A 1 87 ? -3.003 -1.800 -21.791 1.00 69.88 87 PHE A C 1
ATOM 690 O O . PHE A 1 87 ? -3.605 -1.368 -22.777 1.00 69.88 87 PHE A O 1
ATOM 697 N N . GLU A 1 88 ? -2.479 -0.969 -20.885 1.00 71.75 88 GLU A N 1
ATOM 698 C CA . GLU A 1 88 ? -2.573 0.494 -20.974 1.00 71.75 88 GLU A CA 1
ATOM 699 C C . GLU A 1 88 ? -1.886 1.050 -22.226 1.00 71.75 88 GLU A C 1
ATOM 701 O O . GLU A 1 88 ? -2.416 1.954 -22.889 1.00 71.75 88 GLU A O 1
ATOM 706 N N . ARG A 1 89 ? -0.727 0.485 -22.593 1.00 67.25 89 ARG A N 1
ATOM 707 C CA . ARG A 1 89 ? -0.026 0.821 -23.840 1.00 67.25 89 ARG A CA 1
ATOM 708 C C . ARG A 1 89 ? -0.882 0.499 -25.059 1.00 67.25 89 ARG A C 1
ATOM 710 O O . ARG A 1 89 ? -1.004 1.342 -25.951 1.00 67.25 89 ARG A O 1
ATOM 717 N N . GLU A 1 90 ? -1.521 -0.667 -25.083 1.00 73.25 90 GLU A N 1
ATOM 718 C CA . GLU A 1 90 ? -2.380 -1.077 -26.196 1.00 73.25 90 GLU A CA 1
ATOM 719 C C . GLU A 1 90 ? -3.651 -0.213 -26.294 1.00 73.25 90 GLU A C 1
ATOM 721 O O . GLU A 1 90 ? -4.009 0.260 -27.377 1.00 73.25 90 GLU A O 1
ATOM 726 N N . CYS A 1 91 ? -4.290 0.103 -25.163 1.00 70.94 91 CYS A N 1
ATOM 727 C CA . CYS A 1 91 ? -5.419 1.035 -25.105 1.00 70.94 91 CYS A CA 1
ATOM 728 C C . CYS A 1 91 ? -5.039 2.444 -25.586 1.00 70.94 91 CYS A C 1
ATOM 730 O O . CYS A 1 91 ? -5.777 3.058 -26.362 1.00 70.94 91 CYS A O 1
ATOM 732 N N . SER A 1 92 ? -3.877 2.957 -25.177 1.00 76.94 92 SER A N 1
ATOM 733 C CA . SER A 1 92 ? -3.367 4.257 -25.632 1.00 76.94 92 SER A CA 1
ATOM 734 C C . SER A 1 92 ? -3.076 4.257 -27.134 1.00 76.94 92 SER A C 1
ATOM 736 O O . SER A 1 92 ? -3.440 5.202 -27.838 1.00 76.94 92 SER A O 1
ATOM 738 N N . ARG A 1 93 ? -2.489 3.171 -27.655 1.00 74.94 93 ARG A N 1
ATOM 739 C CA . ARG A 1 93 ? -2.254 2.970 -29.091 1.00 74.94 93 ARG A CA 1
ATOM 740 C C . ARG A 1 93 ? -3.568 2.987 -29.873 1.00 74.94 93 ARG A C 1
ATOM 742 O O . ARG A 1 93 ? -3.675 3.719 -30.856 1.00 74.94 93 ARG A O 1
ATOM 749 N N . ARG A 1 94 ? -4.594 2.273 -29.399 1.00 77.75 94 ARG A N 1
ATOM 750 C CA . ARG A 1 94 ? -5.946 2.276 -29.987 1.00 77.75 94 ARG A CA 1
ATOM 751 C C . ARG A 1 94 ? -6.596 3.659 -29.974 1.00 77.75 94 ARG A C 1
ATOM 753 O O . ARG A 1 94 ? -7.091 4.091 -31.012 1.00 77.75 94 ARG A O 1
ATOM 760 N N . LYS A 1 95 ? -6.551 4.384 -28.847 1.00 86.12 95 LYS A N 1
ATOM 761 C CA . LYS A 1 95 ? -7.073 5.763 -28.752 1.00 86.12 95 LYS A CA 1
ATOM 762 C C . LYS A 1 95 ? -6.393 6.691 -29.763 1.00 86.12 95 LYS A C 1
ATOM 764 O O . LYS A 1 95 ? -7.075 7.451 -30.448 1.00 86.12 95 LYS A O 1
ATOM 769 N N . ARG A 1 96 ? -5.065 6.591 -29.910 1.00 87.25 96 ARG A N 1
ATOM 770 C CA . ARG A 1 96 ? -4.302 7.354 -30.913 1.00 87.25 96 ARG A CA 1
ATOM 771 C C . ARG A 1 96 ? -4.700 7.001 -32.346 1.00 87.25 96 ARG A C 1
ATOM 773 O O . ARG A 1 96 ? -4.939 7.905 -33.139 1.00 87.25 96 ARG A O 1
ATOM 780 N N . LEU A 1 97 ? -4.803 5.711 -32.672 1.00 86.19 97 LEU A N 1
ATOM 781 C CA . LEU A 1 97 ? -5.228 5.256 -34.001 1.00 86.19 97 LEU A CA 1
ATOM 782 C C . LEU A 1 97 ? -6.640 5.748 -34.345 1.00 86.19 97 LEU A C 1
ATOM 784 O O . LEU A 1 97 ? -6.868 6.229 -35.453 1.00 86.19 97 LEU A O 1
ATOM 788 N N . TYR A 1 98 ? -7.568 5.703 -33.388 1.00 87.31 98 TYR A N 1
ATOM 789 C CA . TYR A 1 98 ? -8.924 6.216 -33.576 1.00 87.31 98 TYR A CA 1
ATOM 790 C C . TYR A 1 98 ? -8.950 7.736 -33.799 1.00 87.31 98 TYR A C 1
ATOM 792 O O . TYR A 1 98 ? -9.652 8.217 -34.688 1.00 87.31 98 TYR A O 1
ATOM 800 N N . ALA A 1 99 ? -8.136 8.497 -33.060 1.00 88.94 99 ALA A N 1
ATOM 801 C CA . ALA A 1 99 ? -7.980 9.933 -33.288 1.00 88.94 99 ALA A CA 1
ATOM 802 C C . ALA A 1 99 ? -7.445 10.240 -34.701 1.00 88.94 99 ALA A C 1
ATOM 804 O O . ALA A 1 99 ? -7.958 11.144 -35.364 1.00 88.94 99 ALA A O 1
ATOM 805 N N . TYR A 1 100 ? -6.471 9.464 -35.198 1.00 91.06 100 TYR A N 1
ATOM 806 C CA . TYR A 1 100 ? -5.987 9.596 -36.577 1.00 91.06 100 TYR A CA 1
ATOM 807 C C . TYR A 1 100 ? -7.065 9.265 -37.610 1.00 91.06 100 TYR A C 1
ATOM 809 O O . TYR A 1 100 ? -7.228 10.021 -38.566 1.00 91.06 100 TYR A O 1
ATOM 817 N N . TYR A 1 101 ? -7.827 8.189 -37.406 1.00 91.44 101 TYR A N 1
ATOM 818 C CA . TYR A 1 101 ? -8.952 7.828 -38.270 1.00 91.44 101 TYR A CA 1
ATOM 819 C C . TYR A 1 101 ? -9.990 8.958 -38.354 1.00 91.44 101 TYR A C 1
ATOM 821 O O . TYR A 1 101 ? -10.378 9.361 -39.450 1.00 91.44 101 TYR A O 1
ATOM 829 N N . LEU A 1 102 ? -10.392 9.528 -37.211 1.00 91.88 102 LEU A N 1
ATOM 830 C CA . LEU A 1 102 ? -11.324 10.658 -37.170 1.00 91.88 102 LEU A CA 1
ATOM 831 C C . LEU A 1 102 ? -10.766 11.897 -37.879 1.00 91.88 102 LEU A C 1
ATOM 833 O O . LEU A 1 102 ? -11.508 12.579 -38.586 1.00 91.88 102 LEU A O 1
ATOM 837 N N . HIS A 1 103 ? -9.474 12.192 -37.707 1.00 90.88 103 HIS A N 1
ATOM 838 C CA . HIS A 1 103 ? -8.817 13.304 -38.395 1.00 90.88 103 HIS A CA 1
ATOM 839 C C . HIS A 1 103 ? -8.822 13.114 -39.918 1.00 90.88 103 HIS A C 1
ATOM 841 O O . HIS A 1 103 ? -9.198 14.029 -40.646 1.00 90.88 103 HIS A O 1
ATOM 8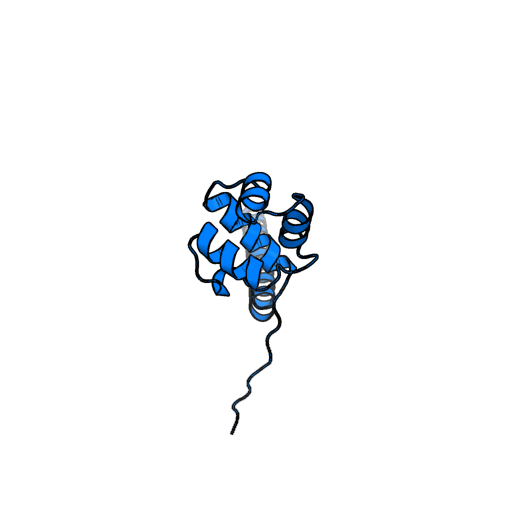47 N N . TRP A 1 104 ? -8.451 11.925 -40.398 1.00 87.12 104 TRP A N 1
ATOM 848 C CA . TRP A 1 104 ? -8.443 11.604 -41.827 1.00 87.12 104 TRP A CA 1
ATOM 849 C C . TRP A 1 104 ? -9.842 11.633 -42.441 1.00 87.12 104 TRP A C 1
ATOM 851 O O . TRP A 1 104 ? -10.027 12.221 -43.503 1.00 87.12 104 TRP A O 1
ATOM 861 N N . ARG A 1 105 ? -10.850 11.090 -41.750 1.00 87.19 105 ARG A N 1
ATOM 862 C CA . ARG A 1 105 ? -12.246 11.126 -42.206 1.00 87.19 105 ARG A CA 1
ATOM 863 C C . ARG A 1 105 ? -12.772 12.555 -42.381 1.00 87.19 105 ARG A C 1
ATOM 865 O O . ARG A 1 105 ? -13.520 12.800 -43.315 1.00 87.19 105 ARG A O 1
ATOM 872 N N . LYS A 1 106 ? -12.372 13.493 -41.514 1.00 78.56 106 LYS A N 1
ATOM 873 C CA . LYS A 1 106 ? -12.740 14.916 -41.632 1.00 78.56 106 LYS A CA 1
ATOM 874 C C . LYS A 1 106 ? -12.058 15.644 -42.792 1.00 78.56 106 LYS A C 1
ATOM 876 O O . LYS A 1 106 ? -12.561 16.674 -43.202 1.00 78.56 106 LYS A O 1
ATOM 881 N N . LYS A 1 107 ? -10.908 15.160 -43.272 1.00 72.31 107 LYS A N 1
ATOM 882 C CA . LYS A 1 107 ? -10.211 15.721 -44.444 1.00 72.31 107 LYS A CA 1
ATOM 883 C C . LYS A 1 107 ? -10.708 15.151 -45.773 1.00 72.31 107 LYS A C 1
ATOM 885 O O . LYS A 1 107 ? -10.430 15.733 -46.812 1.00 72.31 107 LYS A O 1
ATOM 890 N N . ALA A 1 108 ? -11.358 13.990 -45.737 1.00 70.75 108 ALA A N 1
ATOM 891 C CA . ALA A 1 108 ? -11.887 13.301 -46.911 1.00 70.75 108 ALA A CA 1
ATOM 892 C C . ALA A 1 108 ? -13.360 13.647 -47.217 1.00 70.75 108 ALA A C 1
ATOM 894 O O . ALA A 1 108 ? -13.910 13.110 -48.175 1.00 70.75 108 ALA A O 1
ATOM 895 N N . ALA A 1 109 ? -13.985 14.493 -46.393 1.00 59.81 109 ALA A N 1
ATOM 896 C CA . ALA A 1 109 ? -15.317 15.066 -46.582 1.00 59.81 109 ALA A CA 1
ATOM 897 C C . ALA A 1 109 ? -15.177 16.563 -46.870 1.00 59.81 109 ALA A C 1
ATOM 899 O O . ALA A 1 109 ? -15.993 17.075 -47.663 1.00 59.81 109 ALA A O 1
#

Organism: NCBI:txid879566